Protein AF-A0A257RLQ2-F1 (afdb_monomer_lite)

Sequence (73 aa):
MIMTGLLILTSLAFAWSMGAHYTGACMGMPYATGSIDRTSALRLMAIATLIGAAMFSHGVLVHVGHGILKGGL

Radius of gyration: 15.77 Å; chains: 1; bounding box: 37×22×47 Å

Structure (mmCIF, N/CA/C/O backbone):
data_AF-A0A257RLQ2-F1
#
_entry.id   AF-A0A257RLQ2-F1
#
loop_
_atom_site.group_PDB
_atom_site.id
_atom_site.type_symbol
_atom_site.label_atom_id
_atom_site.label_alt_id
_atom_site.label_comp_id
_atom_site.label_asym_id
_atom_site.label_entity_id
_atom_site.label_seq_id
_atom_site.pdbx_PDB_ins_code
_atom_site.Cartn_x
_atom_site.Cartn_y
_atom_site.Cartn_z
_atom_site.occupancy
_atom_site.B_iso_or_equiv
_atom_site.auth_seq_id
_atom_site.auth_comp_id
_atom_site.auth_asym_id
_atom_site.auth_atom_id
_atom_site.pdbx_PDB_model_num
ATOM 1 N N . MET A 1 1 ? 1.963 -0.824 -28.007 1.00 73.94 1 MET A N 1
ATOM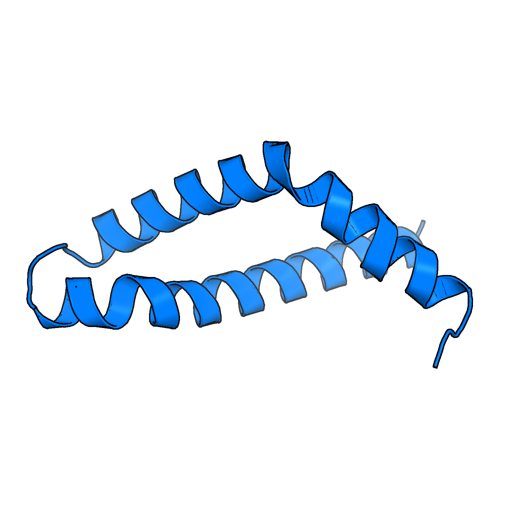 2 C CA . MET A 1 1 ? 0.616 -0.590 -27.432 1.00 73.94 1 MET A CA 1
ATOM 3 C C . MET A 1 1 ? 0.134 -1.770 -26.592 1.00 73.94 1 MET A C 1
ATOM 5 O O . MET A 1 1 ? -0.112 -1.556 -25.416 1.00 73.94 1 MET A O 1
ATOM 9 N N . ILE A 1 2 ? 0.080 -3.000 -27.124 1.00 90.06 2 ILE A N 1
ATOM 10 C CA . ILE A 1 2 ? -0.344 -4.196 -26.356 1.00 90.06 2 ILE A CA 1
ATOM 11 C C . ILE A 1 2 ? 0.520 -4.431 -25.103 1.00 90.06 2 ILE A C 1
ATOM 13 O O . ILE A 1 2 ? -0.018 -4.516 -24.007 1.00 90.06 2 ILE A O 1
ATOM 17 N N . MET A 1 3 ? 1.852 -4.442 -25.240 1.00 92.19 3 MET A N 1
ATOM 18 C CA . MET A 1 3 ? 2.772 -4.634 -24.105 1.00 92.19 3 MET A CA 1
ATOM 19 C C . MET A 1 3 ? 2.578 -3.581 -23.003 1.00 92.19 3 MET A C 1
ATOM 21 O O . MET A 1 3 ? 2.448 -3.915 -21.834 1.00 92.19 3 MET A O 1
ATOM 25 N N . THR A 1 4 ? 2.500 -2.301 -23.374 1.00 93.69 4 THR A N 1
ATOM 26 C CA . THR A 1 4 ? 2.271 -1.203 -22.424 1.00 93.69 4 THR A CA 1
ATOM 27 C C . THR A 1 4 ? 0.941 -1.362 -21.692 1.00 93.69 4 THR A C 1
ATOM 29 O O . THR A 1 4 ? 0.895 -1.195 -20.478 1.00 93.69 4 THR A O 1
ATOM 32 N N . GLY A 1 5 ? -0.123 -1.741 -22.409 1.00 96.31 5 GLY A N 1
ATOM 33 C CA . GLY A 1 5 ? -1.422 -2.028 -21.802 1.00 96.31 5 GLY A CA 1
ATOM 34 C C . GLY A 1 5 ? -1.346 -3.159 -20.776 1.00 96.31 5 GLY A C 1
ATOM 35 O O . GLY A 1 5 ? -1.846 -3.005 -19.665 1.00 96.31 5 GLY A O 1
ATOM 36 N N . LEU A 1 6 ? -0.653 -4.256 -21.101 1.00 96.19 6 LEU A N 1
ATOM 37 C CA . LEU A 1 6 ? -0.440 -5.370 -20.171 1.00 96.19 6 LEU A CA 1
ATOM 38 C C . LEU A 1 6 ? 0.351 -4.943 -18.929 1.00 96.19 6 LEU A C 1
ATOM 40 O O . LEU A 1 6 ? -0.025 -5.302 -17.818 1.00 96.19 6 LEU A O 1
ATOM 44 N N . LEU A 1 7 ? 1.407 -4.144 -19.088 1.00 93.81 7 LEU A N 1
ATOM 45 C CA . LEU A 1 7 ? 2.199 -3.651 -17.957 1.00 93.81 7 LEU A CA 1
ATOM 46 C C . LEU A 1 7 ? 1.386 -2.741 -17.032 1.00 93.81 7 LEU A C 1
ATOM 48 O O . LEU A 1 7 ? 1.508 -2.854 -15.813 1.00 93.81 7 LEU A O 1
ATOM 52 N N . ILE A 1 8 ? 0.529 -1.882 -17.590 1.00 95.38 8 ILE A N 1
ATOM 53 C CA . ILE A 1 8 ? -0.384 -1.047 -16.800 1.00 95.38 8 ILE A CA 1
ATOM 54 C C . ILE A 1 8 ? -1.352 -1.932 -16.012 1.00 95.38 8 ILE A C 1
ATOM 56 O O . ILE A 1 8 ? -1.473 -1.768 -14.800 1.00 95.38 8 ILE A O 1
ATOM 60 N N . LEU A 1 9 ? -1.997 -2.902 -16.669 1.00 97.38 9 LEU A N 1
ATOM 61 C CA . LEU A 1 9 ? -2.950 -3.801 -16.010 1.00 97.38 9 LEU A CA 1
ATOM 62 C C . LEU A 1 9 ? -2.293 -4.608 -14.886 1.00 97.38 9 LEU A C 1
ATOM 64 O O . LEU A 1 9 ? -2.824 -4.662 -13.778 1.00 97.38 9 LEU A O 1
ATOM 68 N N . THR A 1 10 ? -1.114 -5.175 -15.139 1.00 95.69 10 THR A N 1
ATOM 69 C CA . THR A 1 10 ? -0.349 -5.916 -14.128 1.00 95.69 10 THR A CA 1
ATOM 70 C C . THR A 1 10 ? 0.056 -5.016 -12.963 1.00 95.69 10 THR A C 1
ATOM 72 O O . THR A 1 10 ? -0.069 -5.418 -11.808 1.00 95.69 10 THR A O 1
ATOM 75 N N . SER A 1 11 ? 0.477 -3.778 -13.236 1.00 93.81 11 SER A N 1
ATOM 76 C CA . SER A 1 11 ? 0.833 -2.814 -12.186 1.00 93.81 11 SER A CA 1
ATOM 77 C C . SER A 1 11 ? -0.370 -2.444 -11.315 1.00 93.81 11 SER A C 1
ATOM 79 O O . SER A 1 11 ? -0.241 -2.374 -10.095 1.00 93.81 11 SER A O 1
ATOM 81 N N . LEU A 1 12 ? -1.552 -2.260 -11.914 1.00 96.31 12 LEU A N 1
ATOM 82 C CA . LEU A 1 12 ? -2.793 -1.992 -11.179 1.00 96.31 12 LEU A CA 1
ATOM 83 C C . LEU A 1 12 ? -3.207 -3.188 -10.311 1.00 96.31 12 LEU A C 1
ATOM 85 O O . LEU A 1 12 ? -3.553 -3.007 -9.144 1.00 96.31 12 LEU A O 1
ATOM 89 N N . ALA A 1 13 ? -3.127 -4.407 -10.850 1.00 96.81 13 ALA A N 1
ATOM 90 C CA . ALA A 1 13 ? -3.418 -5.628 -10.100 1.00 96.81 13 ALA A CA 1
ATOM 91 C C . ALA A 1 13 ? -2.453 -5.815 -8.915 1.00 96.81 13 ALA A C 1
ATOM 93 O O . ALA A 1 13 ? -2.877 -6.132 -7.802 1.00 96.81 13 ALA A O 1
ATOM 94 N N . PHE A 1 14 ? -1.162 -5.553 -9.130 1.00 94.31 14 PHE A N 1
ATOM 95 C CA . PHE A 1 14 ? -0.149 -5.585 -8.079 1.00 94.31 14 PHE A CA 1
ATOM 96 C C 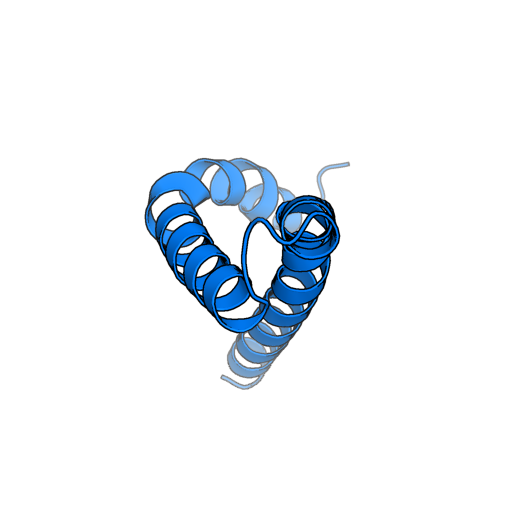. PHE A 1 14 ? -0.415 -4.533 -6.994 1.00 94.31 14 PHE A C 1
ATOM 98 O O . PHE A 1 14 ? -0.409 -4.861 -5.806 1.00 94.31 14 PHE A O 1
ATOM 105 N N . ALA A 1 15 ? -0.720 -3.292 -7.388 1.00 94.38 15 ALA A N 1
ATOM 106 C CA . ALA A 1 15 ? -1.060 -2.217 -6.459 1.00 94.38 15 ALA A CA 1
ATOM 107 C C . ALA A 1 15 ? -2.295 -2.562 -5.608 1.00 94.38 15 ALA A C 1
ATOM 109 O O . ALA A 1 15 ? -2.287 -2.340 -4.397 1.00 94.38 15 ALA A O 1
ATOM 110 N N . TRP A 1 16 ? -3.323 -3.167 -6.211 1.00 95.94 16 TRP A N 1
ATOM 111 C CA . TRP A 1 16 ? -4.513 -3.632 -5.496 1.00 95.94 16 TRP A CA 1
ATOM 112 C C . TRP A 1 16 ? -4.180 -4.701 -4.448 1.00 95.94 16 TRP A C 1
ATOM 114 O O . TRP A 1 16 ? -4.581 -4.584 -3.288 1.00 95.94 16 TRP A O 1
ATOM 124 N N . SER A 1 17 ? -3.410 -5.722 -4.837 1.00 96.69 17 SER A N 1
ATOM 125 C CA . SER A 1 17 ? -3.002 -6.804 -3.934 1.00 96.69 17 SER A CA 1
ATOM 126 C C . SER A 1 17 ? -2.178 -6.282 -2.752 1.00 96.69 17 SER A C 1
ATOM 128 O O . SER A 1 17 ? -2.446 -6.640 -1.604 1.00 96.69 17 SER A O 1
ATOM 130 N N . MET A 1 18 ? -1.203 -5.407 -3.019 1.00 94.19 18 MET A N 1
ATOM 131 C CA . MET A 1 18 ? -0.384 -4.777 -1.980 1.00 94.19 18 MET A CA 1
ATOM 132 C C . MET A 1 18 ? -1.227 -3.912 -1.041 1.00 94.19 18 MET A C 1
ATOM 134 O O . MET A 1 18 ? -1.082 -4.008 0.177 1.00 94.19 18 MET A O 1
ATOM 138 N N . GLY A 1 19 ? -2.145 -3.110 -1.589 1.00 94.88 19 GLY A N 1
ATOM 139 C CA . GLY A 1 19 ? -3.057 -2.284 -0.801 1.00 94.88 19 GLY A CA 1
ATOM 140 C C . GLY A 1 19 ? -3.907 -3.113 0.163 1.00 94.88 19 GLY A C 1
ATOM 141 O O . GLY A 1 19 ? -3.982 -2.786 1.349 1.00 94.88 19 GLY A O 1
ATOM 142 N N . ALA A 1 20 ? -4.491 -4.218 -0.307 1.00 94.62 20 ALA A N 1
ATOM 143 C CA . ALA A 1 20 ? -5.284 -5.118 0.531 1.00 94.62 20 ALA A CA 1
ATOM 144 C C . ALA A 1 20 ? -4.451 -5.762 1.654 1.00 94.62 20 ALA A C 1
ATOM 146 O O . ALA A 1 20 ? -4.886 -5.794 2.806 1.00 94.62 20 ALA A O 1
ATOM 147 N N . HIS A 1 21 ? -3.239 -6.225 1.337 1.00 96.12 21 HIS A N 1
ATOM 148 C CA . HIS A 1 21 ? -2.347 -6.864 2.302 1.00 96.12 21 HIS A CA 1
ATOM 149 C C . HIS A 1 21 ? -1.860 -5.886 3.384 1.00 96.12 21 HIS A C 1
ATOM 151 O O . HIS A 1 21 ? -2.050 -6.125 4.579 1.00 96.12 21 HIS A O 1
ATOM 157 N N . TYR A 1 22 ? -1.286 -4.747 2.981 1.00 95.00 22 TYR A N 1
ATOM 158 C CA . TYR A 1 22 ? -0.711 -3.784 3.923 1.00 95.00 22 TYR A CA 1
ATOM 159 C C . TYR A 1 22 ? -1.760 -3.005 4.714 1.00 95.00 22 TYR A C 1
ATOM 161 O O . TYR A 1 22 ? -1.499 -2.622 5.851 1.00 95.00 22 TYR A O 1
ATOM 169 N N . THR A 1 23 ? -2.970 -2.826 4.180 1.00 95.69 23 THR A N 1
ATOM 170 C CA . THR A 1 23 ? -4.073 -2.267 4.975 1.00 95.69 23 THR A CA 1
ATOM 171 C C . THR A 1 23 ? -4.398 -3.160 6.167 1.00 95.69 23 THR A C 1
ATOM 173 O O . THR A 1 23 ? -4.574 -2.651 7.272 1.00 95.69 23 THR A O 1
ATOM 176 N N . GLY A 1 24 ? -4.401 -4.484 5.985 1.00 93.00 24 GLY A N 1
ATOM 177 C CA . GLY A 1 24 ? -4.542 -5.424 7.097 1.00 93.00 24 GLY A CA 1
ATOM 178 C C . GLY A 1 24 ? -3.403 -5.297 8.112 1.00 93.00 24 GLY A C 1
ATOM 179 O O . GLY A 1 24 ? -3.659 -5.253 9.313 1.00 93.00 24 GLY A O 1
ATOM 180 N N . ALA A 1 25 ? -2.163 -5.160 7.636 1.00 95.38 25 ALA A N 1
ATOM 181 C CA . ALA A 1 25 ? -0.996 -5.001 8.502 1.00 95.38 25 ALA A CA 1
ATOM 182 C C . ALA A 1 25 ? -1.041 -3.710 9.344 1.00 95.38 25 ALA A C 1
ATOM 184 O O . ALA A 1 25 ? -0.729 -3.744 10.531 1.00 95.38 25 ALA A O 1
ATOM 185 N N . CYS A 1 26 ? -1.458 -2.582 8.760 1.00 95.12 26 CYS A N 1
ATOM 186 C CA . CYS A 1 26 ? -1.494 -1.293 9.455 1.00 95.12 26 CYS A CA 1
ATOM 187 C C . CYS A 1 26 ? -2.753 -1.095 10.311 1.00 95.12 26 CYS A C 1
ATOM 189 O O . CYS A 1 26 ? -2.676 -0.518 11.393 1.00 95.12 26 CYS A O 1
ATOM 191 N N . MET A 1 27 ? -3.915 -1.542 9.831 1.00 96.88 27 MET A N 1
ATOM 192 C CA . MET A 1 27 ? -5.212 -1.238 10.450 1.00 96.88 27 MET A CA 1
ATOM 193 C C . MET A 1 27 ? -5.830 -2.416 11.201 1.00 96.88 27 MET A C 1
ATOM 195 O O . MET A 1 27 ? -6.848 -2.233 11.864 1.00 96.88 27 MET A O 1
ATOM 199 N N . GLY A 1 28 ? -5.223 -3.606 11.156 1.00 95.81 28 GLY A N 1
ATOM 200 C CA . GLY A 1 28 ? -5.742 -4.797 11.829 1.00 95.81 28 GLY A CA 1
ATOM 201 C C . GLY A 1 28 ? -5.906 -4.605 13.336 1.00 95.81 28 GLY A C 1
ATOM 202 O O . GLY A 1 28 ? -6.980 -4.867 13.870 1.00 95.81 28 GLY A O 1
ATOM 203 N N . MET A 1 29 ? -4.877 -4.084 14.011 1.00 96.25 29 MET A N 1
ATOM 204 C CA . MET A 1 29 ? -4.932 -3.824 15.453 1.00 96.25 29 MET A CA 1
ATOM 205 C C . MET A 1 29 ? -5.883 -2.664 15.809 1.00 96.25 29 MET A C 1
ATOM 207 O O . MET A 1 29 ? -6.761 -2.899 16.634 1.00 96.25 29 MET A O 1
ATOM 211 N N . PRO A 1 30 ? -5.814 -1.474 15.169 1.00 96.31 30 PRO A N 1
ATOM 212 C CA . PRO A 1 30 ? -6.781 -0.397 15.410 1.00 96.31 30 PRO A CA 1
ATOM 213 C C . PRO A 1 30 ? -8.247 -0.802 15.213 1.00 96.31 30 PRO A C 1
ATOM 215 O O . PRO A 1 30 ? -9.122 -0.366 15.962 1.00 96.31 30 PRO A O 1
ATOM 218 N N . TYR A 1 31 ? -8.525 -1.628 14.200 1.00 96.88 31 TYR A N 1
ATOM 219 C CA . TYR A 1 31 ? -9.865 -2.152 13.963 1.00 96.88 31 TYR A CA 1
ATOM 220 C C . TYR A 1 31 ? -10.270 -3.164 15.044 1.00 96.88 31 TYR A C 1
ATOM 222 O O . TYR A 1 31 ? -11.374 -3.081 15.578 1.00 96.88 31 TYR A O 1
ATOM 230 N N . ALA A 1 32 ? -9.371 -4.083 15.416 1.00 96.56 32 ALA A N 1
ATOM 231 C CA . ALA A 1 32 ? -9.632 -5.099 16.436 1.00 96.56 32 ALA A CA 1
ATOM 232 C C . ALA A 1 32 ? -9.876 -4.508 17.834 1.00 96.56 32 ALA A C 1
ATOM 234 O O . ALA A 1 32 ? -10.685 -5.041 18.589 1.00 96.56 32 ALA A O 1
ATOM 235 N N . THR A 1 33 ? -9.218 -3.397 18.178 1.00 97.81 33 THR A N 1
ATOM 236 C CA . THR A 1 33 ? -9.424 -2.687 19.451 1.00 97.81 33 THR A CA 1
ATOM 237 C C . THR A 1 33 ? -10.658 -1.783 19.448 1.00 97.81 33 THR A C 1
ATOM 239 O O . THR A 1 33 ? -10.943 -1.143 20.458 1.00 97.81 33 THR A O 1
ATOM 242 N N . GLY A 1 34 ? -11.383 -1.689 18.327 1.00 96.25 34 GLY A N 1
ATOM 243 C CA . GLY A 1 34 ? -12.531 -0.793 18.178 1.00 96.25 34 GLY A CA 1
ATOM 244 C C . GLY A 1 34 ? -12.160 0.693 18.127 1.00 96.25 34 GLY A C 1
ATOM 245 O O . GLY A 1 34 ? -13.030 1.545 18.274 1.00 96.25 34 GLY A O 1
ATOM 246 N N . SER A 1 35 ? -10.882 1.024 17.919 1.00 97.38 35 SER A N 1
ATOM 247 C CA . SER A 1 35 ? -10.398 2.410 17.867 1.00 97.38 35 SER A CA 1
ATOM 248 C C . SER A 1 35 ? -10.752 3.113 16.554 1.00 97.38 35 SER A C 1
ATOM 250 O O . SER A 1 35 ? -10.734 4.340 16.485 1.00 97.38 35 SER A O 1
ATOM 252 N N . ILE A 1 36 ? -11.068 2.347 15.510 1.00 97.50 36 ILE A N 1
ATOM 253 C CA . ILE A 1 36 ? -11.525 2.852 14.218 1.00 97.50 36 ILE A CA 1
ATOM 254 C C . ILE A 1 36 ? -12.466 1.838 13.566 1.00 97.50 36 ILE A C 1
ATOM 256 O O . ILE A 1 36 ? -12.259 0.628 13.665 1.00 97.50 36 ILE A O 1
ATOM 260 N N . ASP A 1 37 ? -13.500 2.313 12.873 1.00 96.75 37 ASP A N 1
ATOM 261 C CA . ASP A 1 37 ? -14.354 1.437 12.077 1.00 96.75 37 ASP A CA 1
ATOM 262 C C . ASP A 1 37 ? -13.684 1.055 10.746 1.00 96.75 37 ASP A C 1
ATOM 264 O O . ASP A 1 37 ? -12.781 1.728 10.239 1.00 96.75 37 ASP A O 1
ATOM 268 N N . ARG A 1 38 ? -14.168 -0.029 10.134 1.00 94.88 38 ARG A N 1
ATOM 269 C CA . ARG A 1 38 ? -13.612 -0.574 8.889 1.00 94.88 38 ARG A CA 1
ATOM 270 C C . ARG A 1 38 ? -13.575 0.452 7.755 1.00 94.88 38 ARG A C 1
ATOM 272 O O . ARG A 1 38 ? -12.603 0.504 7.008 1.00 94.88 38 ARG A O 1
ATOM 279 N N . THR A 1 39 ? -14.631 1.244 7.593 1.00 96.50 39 THR A N 1
ATOM 280 C CA . THR A 1 39 ? -14.750 2.178 6.467 1.00 96.50 39 THR A CA 1
ATOM 281 C C . THR A 1 39 ? -13.783 3.339 6.634 1.00 96.50 39 THR A C 1
ATOM 283 O O . THR A 1 39 ? -13.095 3.708 5.680 1.00 96.50 39 THR A O 1
ATOM 286 N N . SER A 1 40 ? -13.684 3.889 7.845 1.00 96.69 40 SER A N 1
ATOM 287 C CA . SER A 1 40 ? -12.726 4.954 8.149 1.00 96.69 40 SER A CA 1
ATOM 288 C C . SER A 1 40 ? -11.282 4.478 8.016 1.00 96.69 40 SER A C 1
ATOM 290 O O . SER A 1 40 ? -10.473 5.194 7.432 1.00 96.69 40 SER A O 1
ATOM 292 N N . ALA A 1 41 ? -10.968 3.252 8.448 1.00 96.50 41 ALA A N 1
ATOM 293 C CA . ALA A 1 41 ? -9.646 2.655 8.260 1.00 96.50 41 ALA A CA 1
ATOM 294 C C . ALA A 1 41 ? -9.261 2.545 6.775 1.00 96.50 41 ALA A C 1
ATOM 296 O O . ALA A 1 41 ? -8.157 2.932 6.391 1.00 96.50 41 ALA A O 1
ATOM 297 N N . LEU A 1 42 ? -10.186 2.085 5.922 1.00 96.38 42 LEU A N 1
ATOM 298 C CA . LEU A 1 42 ? -9.965 2.010 4.474 1.00 96.38 42 LEU A CA 1
ATOM 299 C C . LEU A 1 42 ? -9.763 3.397 3.850 1.00 96.38 42 LEU A C 1
ATOM 301 O O . LEU A 1 42 ? -8.855 3.573 3.042 1.00 96.38 42 LEU A O 1
ATOM 305 N N . ARG A 1 43 ? -10.577 4.391 4.233 1.00 97.38 43 ARG A N 1
ATOM 306 C CA . ARG A 1 43 ? -10.443 5.772 3.735 1.00 97.38 43 ARG A CA 1
ATOM 307 C C . ARG A 1 43 ? -9.115 6.394 4.150 1.00 97.38 43 ARG A C 1
ATOM 309 O O . ARG A 1 43 ? -8.439 6.987 3.314 1.00 97.38 43 ARG A O 1
ATOM 316 N N . LEU A 1 44 ? -8.734 6.229 5.415 1.00 96.62 44 LEU A N 1
ATOM 317 C CA . LEU A 1 44 ? -7.466 6.722 5.940 1.00 96.62 44 LEU A CA 1
ATOM 318 C C . LEU A 1 44 ? -6.290 6.086 5.198 1.00 96.62 44 LEU A C 1
ATOM 320 O O . LEU A 1 44 ? -5.419 6.807 4.714 1.00 96.62 44 LEU A O 1
ATOM 324 N N . MET A 1 45 ? -6.301 4.758 5.044 1.00 97.00 45 MET A N 1
ATOM 325 C CA . MET A 1 45 ? -5.262 4.051 4.298 1.00 97.00 45 MET A CA 1
ATOM 326 C C . MET A 1 45 ? -5.189 4.509 2.848 1.00 97.00 45 MET A C 1
ATOM 328 O O . MET A 1 45 ? -4.088 4.774 2.380 1.00 97.00 45 MET A O 1
ATOM 332 N N . ALA A 1 46 ? -6.319 4.659 2.151 1.00 96.00 46 ALA A N 1
ATOM 333 C CA . ALA A 1 46 ? -6.346 5.106 0.757 1.00 96.00 46 ALA A CA 1
ATOM 334 C C . ALA A 1 46 ? -5.735 6.506 0.579 1.00 96.00 46 ALA A C 1
ATOM 336 O O . ALA A 1 46 ? -4.911 6.711 -0.309 1.00 96.00 46 ALA A O 1
ATOM 337 N N . ILE A 1 47 ? -6.091 7.461 1.447 1.00 97.12 47 ILE A N 1
ATOM 338 C CA . ILE A 1 47 ? -5.546 8.825 1.394 1.00 97.12 47 ILE A CA 1
ATOM 339 C C . ILE A 1 47 ? -4.050 8.813 1.722 1.00 97.12 47 ILE A C 1
ATOM 341 O O . ILE A 1 47 ? -3.249 9.377 0.978 1.00 97.12 47 ILE A O 1
ATOM 345 N N . ALA A 1 48 ? -3.656 8.141 2.806 1.00 95.81 48 ALA A N 1
ATOM 346 C CA . ALA A 1 48 ? -2.263 8.084 3.236 1.00 95.81 48 ALA A CA 1
ATOM 347 C C . ALA A 1 48 ? -1.365 7.392 2.198 1.00 95.81 48 ALA A C 1
ATOM 349 O O . ALA A 1 48 ? -0.285 7.896 1.890 1.00 95.81 48 ALA A O 1
ATOM 350 N N . THR A 1 49 ? -1.815 6.276 1.610 1.00 95.06 49 THR A N 1
ATOM 351 C CA . THR A 1 49 ? -1.061 5.589 0.548 1.00 95.06 49 THR A CA 1
ATOM 352 C C . THR A 1 49 ? -0.984 6.411 -0.727 1.00 95.06 49 THR A C 1
ATOM 354 O O . THR A 1 49 ? 0.081 6.429 -1.335 1.00 95.06 49 THR A O 1
ATOM 357 N N . LEU A 1 50 ? -2.037 7.139 -1.113 1.00 95.12 50 LEU A N 1
ATOM 358 C CA . LEU A 1 50 ? -1.976 8.036 -2.269 1.00 95.12 50 LEU A CA 1
ATOM 359 C C . LEU A 1 50 ? -0.943 9.153 -2.060 1.00 95.12 50 LEU A C 1
ATOM 361 O O . LEU A 1 50 ? -0.126 9.402 -2.944 1.00 95.12 50 LEU A O 1
ATOM 365 N N . ILE A 1 51 ? -0.938 9.785 -0.882 1.00 95.81 51 ILE A N 1
ATOM 366 C CA . ILE A 1 51 ? 0.039 10.829 -0.536 1.00 95.81 51 ILE A CA 1
ATOM 367 C C . ILE A 1 51 ? 1.459 10.251 -0.520 1.00 95.81 51 ILE A C 1
ATOM 369 O O . ILE A 1 51 ? 2.362 10.812 -1.141 1.00 95.81 51 ILE A O 1
ATOM 373 N N . GLY A 1 52 ? 1.660 9.104 0.135 1.00 93.00 52 GLY A N 1
ATOM 374 C CA . GLY A 1 52 ? 2.953 8.418 0.179 1.00 93.00 52 GLY A CA 1
ATOM 375 C C . GLY A 1 52 ? 3.460 8.037 -1.213 1.00 93.00 52 GLY A C 1
ATOM 376 O O . GLY A 1 52 ? 4.616 8.297 -1.549 1.00 93.00 52 GLY A O 1
ATOM 377 N N . ALA A 1 53 ? 2.582 7.495 -2.059 1.00 92.19 53 ALA A N 1
ATOM 378 C CA . ALA A 1 53 ? 2.902 7.137 -3.434 1.00 92.19 53 ALA A CA 1
ATOM 379 C C . ALA A 1 53 ? 3.223 8.362 -4.301 1.00 92.19 53 ALA A C 1
ATOM 381 O O . ALA A 1 53 ? 4.102 8.275 -5.153 1.00 92.19 53 ALA A O 1
ATOM 382 N N . ALA A 1 54 ? 2.560 9.501 -4.093 1.00 92.62 54 ALA A N 1
ATOM 383 C CA . ALA A 1 54 ? 2.807 10.713 -4.871 1.00 92.62 54 ALA A CA 1
ATOM 384 C C . ALA A 1 54 ? 4.089 11.448 -4.443 1.00 92.62 54 ALA A C 1
ATOM 386 O O . ALA A 1 54 ? 4.811 11.960 -5.294 1.00 92.62 54 ALA A O 1
ATOM 387 N N . MET A 1 55 ? 4.378 11.505 -3.138 1.00 93.12 55 MET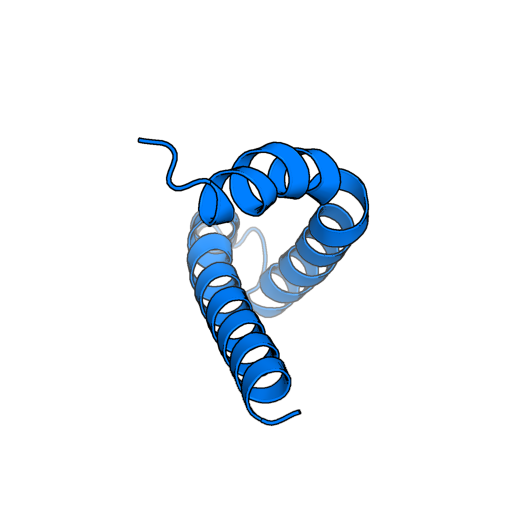 A N 1
ATOM 388 C CA . MET A 1 55 ? 5.435 12.372 -2.600 1.00 93.12 55 MET A CA 1
ATOM 389 C C . MET A 1 55 ? 6.731 11.642 -2.229 1.00 93.12 55 MET A C 1
ATOM 391 O O . MET A 1 55 ? 7.796 12.252 -2.275 1.00 93.12 55 MET A O 1
ATOM 395 N N . PHE A 1 56 ? 6.675 10.354 -1.874 1.00 88.88 56 PHE A N 1
ATOM 396 C CA . PHE A 1 56 ? 7.815 9.628 -1.285 1.00 88.88 56 PHE A CA 1
ATOM 397 C C . PHE A 1 56 ? 8.313 8.437 -2.121 1.00 88.88 56 PHE A C 1
ATOM 399 O O . PHE A 1 56 ? 9.276 7.769 -1.749 1.00 88.88 56 PHE A O 1
ATOM 406 N N . SER A 1 57 ? 7.709 8.169 -3.279 1.00 84.75 57 SER A N 1
ATOM 407 C CA . SER A 1 57 ? 8.028 7.005 -4.121 1.00 84.75 57 SER A CA 1
ATOM 408 C C . SER A 1 57 ? 9.321 7.129 -4.937 1.00 84.75 57 SER A C 1
ATOM 410 O O . SER A 1 57 ? 9.819 6.123 -5.447 1.00 84.75 57 SER A O 1
ATOM 412 N N . HIS A 1 58 ? 9.905 8.329 -5.045 1.00 84.31 58 HIS A N 1
ATOM 413 C CA . HIS A 1 58 ? 11.084 8.575 -5.885 1.00 84.31 58 HIS A CA 1
ATOM 414 C C . HIS A 1 58 ? 12.282 7.685 -5.513 1.00 84.31 58 HIS A C 1
ATOM 416 O O . HIS A 1 58 ? 12.913 7.096 -6.390 1.00 84.31 58 HIS A O 1
ATOM 422 N N . GLY A 1 59 ? 12.560 7.514 -4.215 1.00 81.75 59 GLY A N 1
ATOM 423 C CA . GLY A 1 59 ? 13.658 6.659 -3.752 1.00 81.75 59 GLY A CA 1
ATOM 424 C C . GLY A 1 59 ? 13.485 5.195 -4.168 1.00 81.75 59 GLY A C 1
ATOM 425 O O . GLY A 1 59 ? 14.441 4.561 -4.617 1.00 81.75 59 GLY A O 1
ATOM 426 N N . VAL A 1 60 ? 12.252 4.685 -4.103 1.00 83.25 60 VAL A N 1
ATOM 427 C CA . VAL A 1 60 ? 11.907 3.313 -4.507 1.00 83.25 60 VAL A CA 1
ATOM 428 C C . VAL A 1 60 ? 12.053 3.138 -6.017 1.00 83.25 60 VAL A C 1
ATOM 430 O O . VAL A 1 60 ? 12.632 2.152 -6.464 1.00 83.25 60 VAL A O 1
ATOM 433 N N . LEU A 1 61 ? 11.601 4.109 -6.815 1.00 80.94 61 LEU A N 1
ATOM 434 C CA . LEU A 1 61 ? 11.759 4.082 -8.274 1.00 80.94 61 LEU A CA 1
ATOM 435 C C . LEU A 1 61 ? 13.234 4.001 -8.691 1.00 80.94 61 LEU A C 1
ATOM 437 O O . LEU A 1 61 ? 13.582 3.207 -9.565 1.00 80.94 61 LEU A O 1
ATOM 441 N N . VAL A 1 62 ? 14.104 4.770 -8.032 1.00 80.88 62 VAL A N 1
ATOM 442 C CA . VAL A 1 62 ? 15.542 4.784 -8.335 1.00 80.88 62 VAL A CA 1
ATOM 443 C C . VAL A 1 62 ? 16.220 3.463 -7.964 1.00 80.88 62 VAL A C 1
ATOM 445 O O . VAL A 1 62 ? 17.020 2.962 -8.749 1.00 80.88 62 VAL A O 1
ATOM 448 N N . HIS A 1 63 ? 15.903 2.889 -6.801 1.00 78.94 63 HIS A N 1
ATOM 449 C CA . HIS A 1 63 ? 16.623 1.7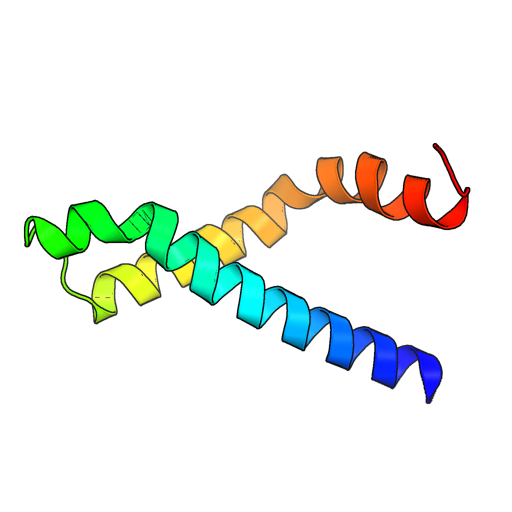19 -6.281 1.00 78.94 63 HIS A CA 1
ATOM 450 C C . HIS A 1 63 ? 16.038 0.389 -6.766 1.00 78.94 63 HIS A C 1
ATOM 452 O O . HIS A 1 63 ? 16.780 -0.550 -7.031 1.00 78.94 63 HIS A O 1
ATOM 458 N N . VAL A 1 64 ? 14.716 0.308 -6.921 1.00 79.31 64 VAL A N 1
ATOM 459 C CA . VAL A 1 64 ? 14.020 -0.909 -7.361 1.00 79.31 64 VAL A CA 1
ATOM 460 C C . VAL A 1 64 ? 13.781 -0.867 -8.869 1.00 79.31 64 VAL A C 1
ATOM 462 O O . VAL A 1 64 ? 14.153 -1.792 -9.583 1.00 79.31 64 VAL A O 1
ATOM 465 N N . GLY A 1 65 ? 13.213 0.226 -9.386 1.00 72.06 65 GLY A N 1
ATOM 466 C CA . GLY A 1 65 ? 12.801 0.325 -10.791 1.00 72.06 65 GLY A CA 1
ATOM 467 C C . GLY A 1 65 ? 13.968 0.275 -11.779 1.00 72.06 65 GLY A C 1
ATOM 468 O O . GLY A 1 65 ? 13.949 -0.511 -12.726 1.00 72.06 65 GLY A O 1
ATOM 469 N N . HIS A 1 66 ? 15.016 1.070 -11.550 1.00 72.06 66 HIS A N 1
ATOM 470 C CA . HIS A 1 66 ? 16.182 1.092 -12.444 1.00 72.06 66 HIS A CA 1
ATOM 471 C C . HIS A 1 66 ? 17.108 -0.126 -12.279 1.00 72.06 66 HIS A C 1
ATOM 473 O O . HIS A 1 66 ? 17.847 -0.458 -13.208 1.00 72.06 66 HIS A O 1
ATOM 479 N N . GLY A 1 67 ? 17.066 -0.800 -11.124 1.00 66.88 67 GLY A N 1
ATOM 480 C CA . GLY A 1 67 ? 17.857 -2.004 -10.845 1.00 66.88 67 GLY A CA 1
ATOM 481 C C . GLY A 1 67 ? 17.321 -3.263 -11.533 1.00 66.88 67 GLY A C 1
ATOM 482 O O . GLY A 1 67 ? 18.106 -4.104 -11.969 1.00 66.88 67 GLY A O 1
ATOM 483 N N . ILE A 1 68 ? 15.998 -3.358 -11.719 1.00 71.88 68 ILE A N 1
ATOM 484 C CA . ILE A 1 68 ? 15.341 -4.530 -12.322 1.00 71.88 68 ILE A CA 1
ATOM 485 C C . ILE A 1 68 ? 15.766 -4.748 -13.782 1.00 71.88 68 ILE A C 1
ATOM 487 O O . ILE A 1 68 ? 15.996 -5.882 -14.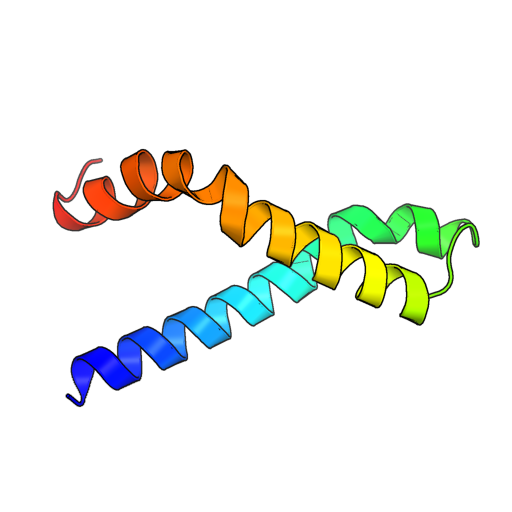191 1.00 71.88 68 ILE A O 1
ATOM 491 N N . LEU A 1 69 ? 15.927 -3.679 -14.569 1.00 68.94 6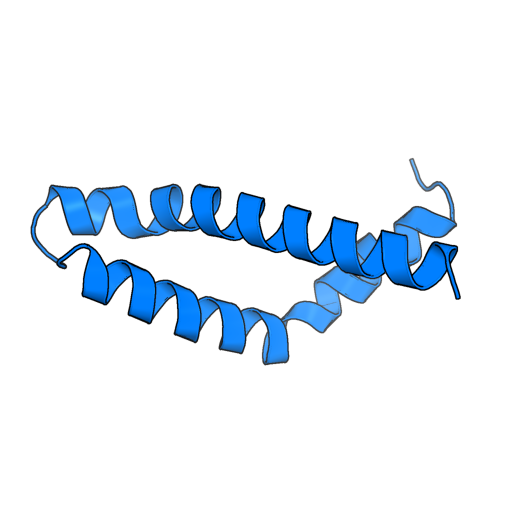9 LEU A N 1
ATOM 492 C CA . LEU A 1 69 ? 16.306 -3.796 -15.986 1.00 68.94 69 LEU A CA 1
ATOM 493 C C . LEU A 1 69 ? 17.776 -4.181 -16.194 1.00 68.94 69 LEU A C 1
ATOM 495 O O . LEU A 1 69 ? 18.128 -4.685 -17.257 1.00 68.94 69 LEU A O 1
ATOM 499 N N . LYS A 1 70 ? 18.637 -3.941 -15.197 1.00 64.12 70 LYS A N 1
ATOM 500 C CA . LYS A 1 70 ? 20.066 -4.276 -15.262 1.00 64.12 70 LYS A CA 1
ATOM 501 C C . LYS A 1 70 ? 20.383 -5.702 -14.801 1.00 64.12 70 LYS A C 1
ATOM 503 O O . LYS A 1 70 ? 21.525 -6.117 -14.953 1.00 64.12 70 LYS A O 1
ATOM 508 N N . GLY A 1 71 ? 19.408 -6.445 -14.266 1.00 54.50 71 GLY A N 1
ATOM 509 C CA . GLY A 1 71 ? 19.624 -7.814 -13.786 1.00 54.50 71 GLY A CA 1
ATOM 510 C C . GLY A 1 71 ? 20.575 -7.898 -12.586 1.00 54.50 71 GLY A C 1
ATOM 511 O O . GLY A 1 71 ? 21.366 -8.831 -12.507 1.00 54.50 71 GLY A O 1
ATOM 512 N N . GLY A 1 72 ? 20.543 -6.907 -11.688 1.00 48.81 72 GLY A N 1
ATOM 513 C CA . GLY A 1 72 ? 21.395 -6.889 -10.498 1.00 48.81 72 GLY A CA 1
ATOM 514 C C . GLY A 1 72 ? 20.919 -7.883 -9.439 1.00 48.81 72 GLY A C 1
ATOM 515 O O . GLY A 1 72 ? 19.981 -7.580 -8.702 1.00 48.81 72 GLY A O 1
ATOM 516 N N . LEU A 1 73 ? 21.572 -9.046 -9.392 1.00 46.66 73 LEU A N 1
ATOM 517 C CA . LEU A 1 73 ? 21.813 -9.805 -8.162 1.00 46.66 73 LEU A CA 1
ATOM 518 C C . LEU A 1 73 ? 23.096 -9.281 -7.510 1.00 46.66 73 LEU A C 1
ATOM 520 O O . LEU A 1 73 ? 24.057 -9.016 -8.269 1.00 46.66 73 LEU A O 1
#

Secondary structure (DSSP, 8-state):
-HHHHHHHHHHHHHHHHHHHHHHHHHHHHHHHTTSS-HHHHHHHHHHHHHHHHHHSTHHHIIIIIHHHTTT--

Foldseek 3Di:
DVVVVVVVVVVVVVVVVCLVVVLCVPCVVCCVVVVDPPVVSSVVSVVVVVCCCVPPCPVVCVPPVVCVVVPDD

pLDDT: mean 89.56, std 11.72, range [46.66, 97.81]